Protein AF-X1IMR1-F1 (afdb_monomer_lite)

InterPro domains:
  IPR021280 Protein O-mannosyl-transferase TMEM260, N-terminal domain [PF11028] (26-59)

Secondary structure (DSSP, 8-state):
-HHHHHHHHHHHHHHS-HHHHTSSTHHHHHHHHHHHT--SSTTTHHHHHHHHHHHTTS---

Organism: NCBI:txid412755

pLDDT: mean 82.92, std 10.41, range [49.41, 97.56]

Radius of gyration: 13.78 Å; chains: 1; bounding box: 24×27×39 Å

Sequence (61 aa):
MAFIFALALAVYNATLTPSLSYQSADGNELATVCYTQGLAHSTGYPLYTWLGKLFTFIPVS

Foldseek 3Di:
DVVVVVVVVVVCVVPPDCCQQPVDPCNVVLLVCLCVVDDSDPPDNNVSSPVSVVVVPPDPD

Structure (mmCIF, N/CA/C/O backbone):
data_AF-X1IMR1-F1
#
_entry.id   AF-X1IMR1-F1
#
loop_
_atom_site.group_PDB
_atom_site.id
_atom_site.type_symbol
_atom_site.label_atom_id
_atom_site.label_alt_id
_atom_site.label_comp_id
_atom_site.label_asym_id
_atom_site.label_entity_id
_atom_site.label_seq_id
_atom_site.pdbx_PDB_ins_code
_atom_site.Cartn_x
_atom_site.Cartn_y
_atom_site.Cartn_z
_atom_site.occupancy
_atom_site.B_iso_or_equiv
_atom_site.auth_seq_id
_atom_site.auth_comp_id
_atom_site.auth_asym_id
_atom_site.auth_atom_id
_atom_site.pdbx_PDB_model_num
ATOM 1 N N . MET A 1 1 ? -1.235 -0.378 -24.568 1.00 81.31 1 MET A N 1
ATOM 2 C CA . MET A 1 1 ? -1.749 -0.450 -23.179 1.00 81.31 1 MET A CA 1
ATOM 3 C C . MET A 1 1 ? -0.855 -1.299 -22.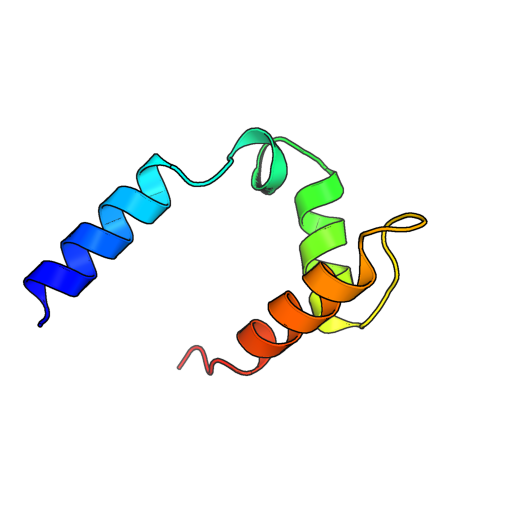279 1.00 81.31 1 MET A C 1
ATOM 5 O O . MET A 1 1 ? -0.369 -0.757 -21.300 1.00 81.31 1 MET A O 1
ATOM 9 N N . ALA A 1 2 ? -0.562 -2.563 -22.618 1.00 93.69 2 ALA A N 1
ATOM 10 C CA . ALA A 1 2 ? 0.263 -3.447 -21.775 1.00 93.69 2 ALA A CA 1
ATOM 11 C C . ALA A 1 2 ? 1.663 -2.890 -21.445 1.00 93.69 2 ALA A C 1
ATOM 13 O O . ALA A 1 2 ? 2.086 -2.946 -20.297 1.00 93.69 2 ALA A O 1
ATOM 14 N N . PHE A 1 3 ? 2.348 -2.283 -22.421 1.00 96.62 3 PHE A N 1
ATOM 15 C CA . PHE A 1 3 ? 3.661 -1.665 -22.194 1.00 96.62 3 PHE A CA 1
ATOM 16 C C . PHE A 1 3 ? 3.612 -0.508 -21.185 1.00 96.62 3 PHE A C 1
ATOM 18 O O . PHE A 1 3 ? 4.435 -0.438 -20.281 1.00 96.62 3 PHE A O 1
ATOM 25 N N . ILE A 1 4 ? 2.609 0.367 -21.307 1.00 97.00 4 ILE A N 1
ATOM 26 C CA . ILE A 1 4 ? 2.415 1.504 -20.395 1.00 97.00 4 ILE A CA 1
ATOM 27 C C . ILE A 1 4 ? 2.125 0.996 -18.980 1.00 97.00 4 ILE A C 1
ATOM 29 O O . ILE A 1 4 ? 2.709 1.494 -18.024 1.00 97.00 4 ILE A O 1
ATOM 33 N N . PHE A 1 5 ? 1.268 -0.022 -18.851 1.00 94.38 5 PHE A N 1
ATOM 34 C CA . PHE A 1 5 ? 0.976 -0.655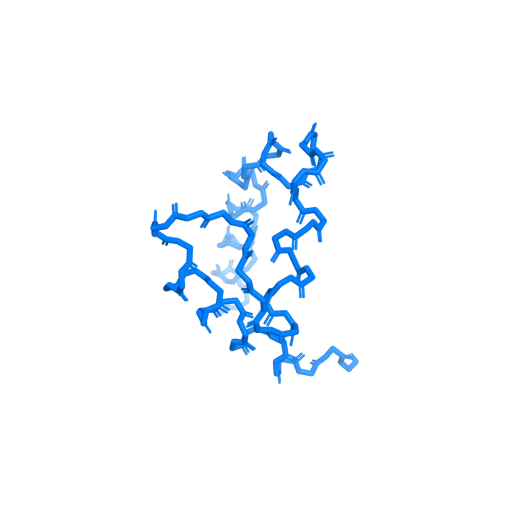 -17.567 1.00 94.38 5 PHE A CA 1
ATOM 35 C C . PHE A 1 5 ? 2.233 -1.257 -16.927 1.00 94.38 5 PHE A C 1
ATOM 37 O O . PHE A 1 5 ? 2.523 -0.967 -15.772 1.00 94.38 5 PHE A O 1
ATOM 44 N N . ALA A 1 6 ? 3.007 -2.043 -17.682 1.00 97.31 6 ALA A N 1
ATOM 45 C CA . ALA A 1 6 ? 4.228 -2.667 -17.179 1.00 97.31 6 ALA A CA 1
ATOM 46 C C . ALA A 1 6 ? 5.273 -1.626 -16.748 1.00 97.31 6 ALA A C 1
ATOM 48 O O . ALA A 1 6 ? 5.885 -1.772 -15.692 1.00 97.31 6 ALA A O 1
ATOM 49 N N . LEU A 1 7 ? 5.440 -0.551 -17.527 1.00 97.56 7 LEU A N 1
ATOM 50 C CA . LEU A 1 7 ? 6.343 0.546 -17.185 1.00 97.56 7 LEU A CA 1
ATOM 51 C C . LEU A 1 7 ? 5.889 1.273 -15.912 1.00 97.56 7 LEU A C 1
ATOM 53 O O . LEU A 1 7 ? 6.702 1.507 -15.022 1.00 97.56 7 LEU A O 1
ATOM 57 N N . ALA A 1 8 ? 4.596 1.590 -15.801 1.00 95.50 8 ALA A N 1
ATOM 58 C CA . ALA A 1 8 ? 4.037 2.228 -14.612 1.00 95.50 8 ALA A CA 1
ATOM 59 C C . ALA A 1 8 ? 4.197 1.344 -13.364 1.00 95.50 8 ALA A C 1
ATOM 61 O O . ALA A 1 8 ? 4.605 1.840 -12.316 1.00 95.50 8 ALA A O 1
ATOM 62 N N . LEU A 1 9 ? 3.950 0.036 -13.486 1.00 92.19 9 LEU A N 1
ATOM 63 C CA . LEU A 1 9 ? 4.125 -0.929 -12.400 1.00 92.19 9 LEU A CA 1
ATOM 64 C C . LEU A 1 9 ? 5.594 -1.048 -11.966 1.00 92.19 9 LEU A C 1
ATOM 66 O O . LEU A 1 9 ? 5.881 -1.096 -10.772 1.00 92.19 9 LEU A O 1
ATOM 70 N N . ALA A 1 10 ? 6.532 -1.059 -12.916 1.00 95.50 10 ALA A N 1
ATOM 71 C CA . ALA A 1 10 ? 7.961 -1.111 -12.616 1.00 95.50 10 ALA A CA 1
ATOM 72 C C . ALA A 1 10 ? 8.437 0.149 -11.873 1.00 95.50 10 ALA A C 1
ATOM 74 O O . ALA A 1 10 ? 9.138 0.042 -10.867 1.00 95.50 10 ALA A O 1
ATOM 75 N N . VAL A 1 11 ? 8.017 1.336 -12.327 1.00 94.94 11 VAL A N 1
ATOM 76 C CA . VAL A 1 11 ? 8.321 2.610 -11.654 1.00 94.94 11 VAL A CA 1
ATOM 77 C C . VAL A 1 11 ? 7.698 2.650 -10.260 1.00 94.94 11 VAL A C 1
ATOM 79 O O . VAL A 1 11 ? 8.367 3.053 -9.310 1.00 94.94 11 VAL A O 1
ATOM 82 N N . TYR A 1 12 ? 6.453 2.189 -10.113 1.00 89.81 12 TYR A N 1
ATOM 83 C CA . TYR A 1 12 ? 5.798 2.070 -8.812 1.00 89.81 12 TYR A CA 1
ATOM 84 C C . TYR A 1 12 ? 6.612 1.192 -7.857 1.00 89.81 12 TYR A C 1
ATOM 86 O O . TYR A 1 12 ? 6.979 1.657 -6.785 1.00 89.81 12 TYR A O 1
ATOM 94 N N . ASN A 1 13 ? 6.995 -0.024 -8.260 1.00 88.38 13 ASN A N 1
ATOM 95 C CA . ASN A 1 13 ? 7.796 -0.910 -7.407 1.00 88.38 13 ASN A CA 1
ATOM 96 C C . ASN A 1 13 ? 9.176 -0.334 -7.058 1.00 88.38 13 ASN A C 1
ATOM 98 O O . ASN A 1 13 ? 9.661 -0.561 -5.954 1.00 88.38 13 ASN A O 1
ATOM 102 N N . ALA A 1 14 ? 9.809 0.404 -7.973 1.00 90.88 14 ALA A N 1
ATOM 103 C CA . ALA A 1 14 ? 11.107 1.030 -7.720 1.00 90.88 14 ALA A CA 1
ATOM 104 C C . ALA A 1 14 ? 11.026 2.236 -6.767 1.00 90.88 14 ALA A C 1
ATOM 106 O O . ALA A 1 14 ? 12.018 2.579 -6.128 1.00 90.88 14 ALA A O 1
ATOM 107 N N . THR A 1 15 ? 9.866 2.895 -6.694 1.00 88.06 15 THR A N 1
ATOM 108 C CA . THR A 1 15 ? 9.649 4.114 -5.892 1.00 88.06 15 THR A CA 1
ATOM 109 C C . THR A 1 15 ? 8.796 3.881 -4.646 1.00 88.06 15 THR A C 1
ATOM 111 O O . THR A 1 15 ? 8.678 4.780 -3.813 1.00 88.06 15 THR A O 1
ATOM 114 N N . LEU A 1 16 ? 8.222 2.685 -4.497 1.00 83.88 16 LEU A N 1
ATOM 115 C CA . LEU A 1 16 ? 7.444 2.283 -3.332 1.00 83.88 16 LEU A CA 1
ATOM 116 C C . LEU A 1 16 ? 8.305 2.407 -2.078 1.00 83.88 16 LEU A C 1
ATOM 118 O O . LEU A 1 16 ? 9.441 1.953 -2.066 1.00 83.88 16 LEU A O 1
ATOM 122 N N . THR A 1 17 ? 7.755 3.013 -1.027 1.00 79.44 17 THR A N 1
ATOM 123 C CA . THR A 1 17 ? 8.417 3.310 0.250 1.00 79.44 17 THR A CA 1
ATOM 124 C C . THR A 1 17 ? 8.671 2.031 1.063 1.00 79.44 17 THR A C 1
ATOM 126 O O . THR A 1 17 ? 7.798 1.603 1.831 1.00 79.44 17 THR A O 1
ATOM 129 N N . PRO A 1 18 ? 9.868 1.406 0.970 1.00 72.69 18 PRO A N 1
ATOM 130 C CA . PRO A 1 18 ? 10.137 0.122 1.620 1.00 72.69 18 PRO A CA 1
ATOM 131 C C . PRO A 1 18 ? 10.243 0.305 3.136 1.00 72.69 18 PRO A C 1
ATOM 133 O O . PRO A 1 18 ? 9.843 -0.573 3.901 1.00 72.69 18 PRO A O 1
ATOM 136 N N . SER A 1 19 ? 10.706 1.488 3.548 1.00 72.00 19 SER A N 1
ATOM 137 C CA . SER A 1 19 ? 10.835 1.931 4.931 1.00 72.00 19 SER A CA 1
ATOM 138 C C . SER A 1 19 ? 9.505 1.964 5.675 1.00 72.00 19 SER A C 1
ATOM 140 O O . SER A 1 19 ? 9.479 1.678 6.863 1.00 72.00 19 SER A O 1
ATOM 142 N N . LEU A 1 20 ? 8.406 2.282 4.983 1.00 69.19 20 LEU A N 1
ATOM 143 C CA . LEU A 1 20 ? 7.069 2.364 5.571 1.00 69.19 20 LEU A CA 1
ATOM 144 C C . LEU A 1 20 ? 6.329 1.021 5.53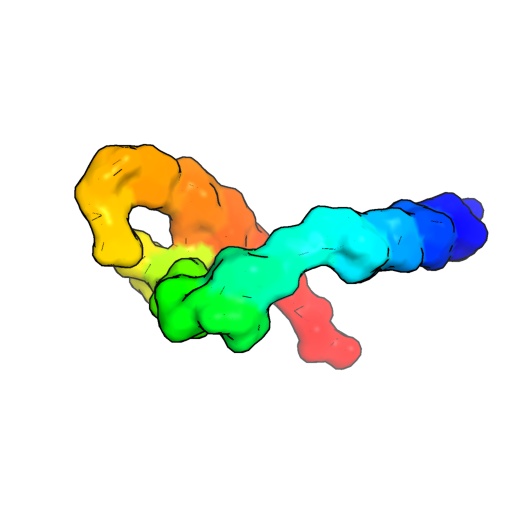0 1.00 69.19 20 LEU A C 1
ATOM 146 O O . LEU A 1 20 ? 5.546 0.735 6.426 1.00 69.19 20 LEU A O 1
ATOM 150 N N . SER A 1 21 ? 6.568 0.208 4.496 1.00 69.38 21 SER A N 1
ATOM 151 C CA . SER A 1 21 ? 5.798 -1.024 4.269 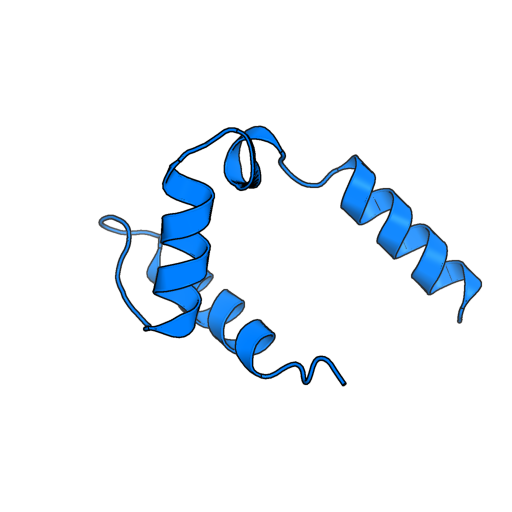1.00 69.38 21 SER A CA 1
ATOM 152 C C . SER A 1 21 ? 6.461 -2.270 4.858 1.00 69.38 21 SER A C 1
ATOM 154 O O . SER A 1 21 ? 5.849 -2.969 5.653 1.00 69.38 21 SER A O 1
ATOM 156 N N . TYR A 1 22 ? 7.701 -2.571 4.457 1.00 68.62 22 TYR A N 1
ATOM 157 C CA . TYR A 1 22 ? 8.374 -3.831 4.809 1.00 68.62 22 TYR A CA 1
ATOM 158 C C . TYR A 1 22 ? 9.344 -3.676 5.984 1.00 68.62 22 TYR A C 1
ATOM 160 O O . TYR A 1 22 ? 9.520 -4.601 6.770 1.00 68.62 22 TYR A O 1
ATOM 168 N N . GLN A 1 23 ? 9.997 -2.517 6.100 1.00 76.69 23 GLN A N 1
ATOM 169 C CA . GLN A 1 23 ? 11.018 -2.284 7.126 1.00 76.69 23 GLN A CA 1
ATOM 170 C C . GLN A 1 23 ? 10.452 -1.639 8.402 1.00 76.69 23 GLN A C 1
ATOM 172 O O . GLN A 1 23 ? 11.143 -1.636 9.418 1.00 76.69 23 GLN A O 1
ATOM 177 N N . SER A 1 24 ? 9.222 -1.111 8.366 1.00 77.31 24 SER A N 1
ATOM 178 C CA . SER A 1 24 ? 8.504 -0.626 9.551 1.00 77.31 24 SER A CA 1
ATOM 179 C C . SER A 1 24 ? 7.508 -1.676 10.036 1.00 77.31 24 SER A C 1
ATOM 181 O O . SER A 1 24 ? 6.775 -2.261 9.239 1.00 77.31 24 SER A O 1
ATOM 183 N N . ALA A 1 25 ? 7.449 -1.879 11.354 1.00 72.62 25 ALA A N 1
ATOM 184 C CA . ALA A 1 25 ? 6.426 -2.712 11.983 1.00 72.62 25 ALA A CA 1
ATOM 185 C C . ALA A 1 25 ? 5.009 -2.146 11.770 1.00 72.62 25 ALA A C 1
ATOM 187 O O . ALA A 1 25 ? 4.045 -2.910 11.687 1.00 72.62 25 ALA A O 1
ATOM 188 N N . ASP A 1 26 ? 4.904 -0.827 11.598 1.00 76.62 26 ASP A N 1
ATOM 189 C CA . ASP A 1 26 ? 3.634 -0.123 11.424 1.00 76.62 26 ASP A CA 1
ATOM 190 C C . ASP A 1 26 ? 2.998 -0.438 10.062 1.00 76.62 26 ASP A C 1
ATOM 192 O O . ASP A 1 26 ? 1.785 -0.339 9.909 1.00 76.62 26 ASP A O 1
ATOM 196 N N . GLY A 1 27 ? 3.769 -0.888 9.062 1.00 79.00 27 GLY A N 1
ATOM 197 C CA . GLY A 1 27 ? 3.239 -1.217 7.732 1.00 79.00 27 GLY A CA 1
ATOM 198 C C . GLY A 1 27 ? 2.117 -2.265 7.773 1.00 79.00 27 GLY A C 1
ATOM 199 O O . GLY A 1 27 ? 1.096 -2.124 7.094 1.00 79.00 27 GLY A O 1
ATOM 200 N N . ASN A 1 28 ? 2.260 -3.274 8.639 1.00 81.06 28 ASN A N 1
ATOM 201 C CA . ASN A 1 28 ? 1.239 -4.305 8.856 1.00 81.06 28 ASN A CA 1
ATOM 202 C C . ASN A 1 28 ? 0.008 -3.755 9.591 1.00 81.06 28 ASN A C 1
ATOM 204 O O . ASN A 1 28 ? -1.127 -4.136 9.283 1.00 81.06 28 ASN A O 1
ATOM 208 N N . GLU A 1 29 ? 0.222 -2.851 10.549 1.00 85.12 29 GLU A N 1
ATOM 209 C CA . GLU A 1 29 ? -0.860 -2.158 11.246 1.00 85.12 29 GLU A CA 1
ATOM 210 C C . GLU A 1 29 ? -1.670 -1.315 10.256 1.00 85.12 29 GLU A C 1
ATOM 212 O O . GLU A 1 29 ? -2.891 -1.470 10.197 1.00 85.12 29 GLU A O 1
ATOM 217 N N . LEU A 1 30 ? -1.003 -0.517 9.410 1.00 84.25 30 LEU A N 1
ATOM 218 C CA . LEU A 1 30 ? -1.625 0.324 8.383 1.00 84.25 30 LEU A CA 1
ATOM 219 C C . LEU A 1 30 ? -2.479 -0.493 7.397 1.00 84.25 30 LEU A C 1
ATOM 221 O O . LEU A 1 30 ? -3.604 -0.096 7.078 1.00 84.25 30 LEU A O 1
ATOM 225 N N . ALA A 1 31 ? -1.991 -1.651 6.943 1.00 84.62 31 ALA A N 1
ATOM 226 C CA . ALA A 1 31 ? -2.768 -2.549 6.086 1.00 84.62 31 ALA A CA 1
ATOM 227 C C . ALA A 1 31 ? -4.011 -3.101 6.811 1.00 84.62 31 ALA A C 1
ATOM 229 O O . ALA A 1 31 ? -5.112 -3.133 6.250 1.00 84.62 31 ALA A O 1
ATOM 230 N N . THR A 1 32 ? -3.853 -3.477 8.082 1.00 87.94 32 THR A N 1
ATOM 231 C CA . THR A 1 32 ? -4.938 -4.018 8.910 1.00 87.94 32 THR A CA 1
ATOM 232 C C . THR A 1 32 ? -6.027 -2.977 9.157 1.00 87.94 32 THR A C 1
ATOM 234 O O . THR A 1 32 ? -7.209 -3.279 8.972 1.00 87.94 32 THR A O 1
ATOM 237 N N . VAL A 1 33 ? -5.665 -1.736 9.504 1.00 89.62 33 VAL A N 1
ATOM 238 C CA . VAL A 1 33 ? -6.655 -0.673 9.748 1.00 89.62 33 VAL A CA 1
ATOM 239 C C . VAL A 1 33 ? -7.414 -0.274 8.484 1.00 89.62 33 VAL A C 1
ATOM 241 O O . VAL A 1 33 ? -8.599 0.037 8.583 1.00 89.62 33 VAL A O 1
ATOM 244 N N . CYS A 1 34 ? -6.808 -0.359 7.293 1.00 90.56 34 CYS A N 1
ATOM 245 C CA . CYS A 1 34 ? -7.532 -0.166 6.030 1.00 90.56 34 CYS A CA 1
ATOM 246 C C . CYS A 1 34 ? -8.665 -1.190 5.868 1.00 90.56 34 CYS A C 1
ATOM 248 O O . CYS A 1 34 ? -9.777 -0.828 5.476 1.00 90.56 34 CYS A O 1
ATOM 250 N N . TYR A 1 35 ? -8.417 -2.455 6.222 1.00 87.81 35 TYR A N 1
ATOM 251 C CA . TYR A 1 35 ? -9.422 -3.515 6.149 1.00 87.81 35 TYR A CA 1
ATOM 252 C C . TYR A 1 35 ? -10.518 -3.361 7.211 1.00 87.81 35 TYR A C 1
ATOM 254 O O . TYR A 1 35 ? -11.708 -3.402 6.873 1.00 87.81 35 TYR A O 1
ATOM 262 N N . THR A 1 36 ? -10.130 -3.141 8.470 1.00 90.38 36 THR A N 1
ATOM 263 C CA . THR A 1 36 ? -11.042 -3.082 9.626 1.00 90.38 36 THR A CA 1
ATOM 264 C C . THR A 1 36 ? -11.693 -1.717 9.844 1.00 90.38 36 THR A C 1
ATOM 266 O O . THR A 1 36 ? -12.603 -1.620 10.660 1.00 90.38 36 THR A O 1
ATOM 269 N N . GLN A 1 37 ? -11.266 -0.682 9.111 1.00 85.94 37 GLN A N 1
ATOM 270 C CA . GLN A 1 37 ? -11.645 0.721 9.338 1.00 85.94 37 GLN A CA 1
ATOM 271 C C . GLN A 1 37 ? -11.231 1.244 10.727 1.00 85.94 37 GLN A C 1
ATOM 273 O O . GLN A 1 37 ? -11.905 2.088 11.313 1.00 85.94 37 GLN A O 1
ATOM 278 N N . GLY A 1 38 ? -10.11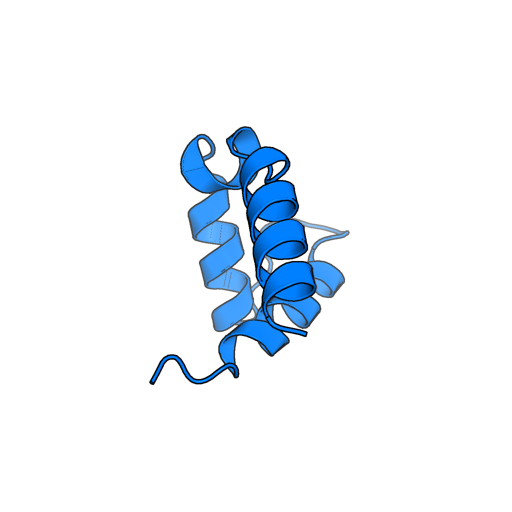0 0.739 11.251 1.00 82.44 38 GLY A N 1
ATOM 279 C CA . GLY A 1 38 ? -9.505 1.216 12.494 1.00 82.44 38 GLY A CA 1
ATOM 280 C C . GLY A 1 38 ? -8.773 2.557 12.343 1.00 82.44 38 GLY A C 1
ATOM 281 O O . GLY A 1 38 ? -8.615 3.096 11.246 1.00 82.44 38 GLY A O 1
ATOM 282 N N . LEU A 1 39 ? -8.285 3.093 13.462 1.00 78.00 39 LEU A N 1
ATOM 283 C CA . LEU A 1 39 ? -7.456 4.300 13.505 1.00 78.00 39 LEU A CA 1
ATOM 284 C C . LEU A 1 39 ? -6.074 3.913 14.031 1.00 78.00 39 LEU A C 1
ATOM 286 O O . LEU A 1 39 ? -5.968 3.597 15.210 1.00 78.00 39 LEU A O 1
ATOM 290 N N . ALA A 1 40 ? -5.051 3.927 13.167 1.00 70.81 40 ALA A N 1
ATOM 291 C CA . ALA A 1 40 ? -3.677 3.603 13.567 1.00 70.81 40 ALA A CA 1
ATOM 292 C C . ALA A 1 40 ? -3.178 4.616 14.612 1.00 70.81 40 ALA A C 1
ATOM 294 O O . ALA A 1 40 ? -3.009 4.269 15.774 1.00 70.81 40 ALA A O 1
ATOM 295 N N . HIS A 1 41 ? -3.075 5.906 14.261 1.00 69.88 41 HIS A N 1
ATOM 296 C CA . HIS A 1 41 ? -2.699 6.970 15.205 1.00 69.88 41 HIS A CA 1
ATOM 297 C C . HIS A 1 41 ? -3.488 8.279 14.978 1.00 69.88 41 HIS A C 1
ATOM 299 O O . HIS A 1 41 ? -4.104 8.487 13.928 1.00 69.88 41 HIS A O 1
ATOM 305 N N . SER A 1 42 ? -3.510 9.166 15.982 1.00 67.12 42 SER A N 1
ATOM 306 C CA . SER A 1 42 ? -4.331 10.392 15.990 1.00 67.12 42 SER A CA 1
ATOM 307 C C . SER A 1 42 ? -3.956 11.426 14.908 1.00 67.12 42 SER A C 1
ATOM 309 O O . SER A 1 42 ? -2.787 11.646 14.621 1.00 67.12 42 SER A O 1
ATOM 311 N N . THR A 1 43 ? -5.006 12.053 14.350 1.00 57.84 43 THR A N 1
ATOM 312 C CA . THR A 1 43 ? -5.125 13.043 13.244 1.00 57.84 43 THR A CA 1
ATOM 313 C C . THR A 1 43 ? -4.231 12.857 12.009 1.00 57.84 43 THR A C 1
ATOM 315 O O . THR A 1 43 ? -3.023 13.042 12.056 1.00 57.84 43 THR A O 1
ATOM 318 N N . GLY A 1 44 ? -4.864 12.598 10.857 1.00 60.66 44 GLY A N 1
ATOM 319 C CA . GLY A 1 44 ? -4.226 12.486 9.533 1.00 60.66 44 GLY A CA 1
ATOM 320 C C . GLY A 1 44 ? -4.470 11.135 8.854 1.00 60.66 44 GLY A C 1
ATOM 321 O O . GLY A 1 44 ? -4.598 11.066 7.635 1.00 60.66 44 GLY A O 1
ATOM 322 N N . TYR A 1 45 ? -4.651 10.080 9.648 1.00 69.88 45 TYR A N 1
ATOM 323 C CA . TYR A 1 45 ? -4.882 8.711 9.175 1.00 69.88 45 TYR A CA 1
ATOM 324 C C . TYR A 1 45 ? -6.252 8.412 8.528 1.00 69.88 45 TYR A C 1
ATOM 326 O O . TYR A 1 45 ? -6.265 7.573 7.630 1.00 69.88 45 TYR A O 1
ATOM 334 N N . PRO A 1 46 ? -7.387 9.072 8.867 1.00 79.69 46 PRO A N 1
ATOM 335 C CA . PRO A 1 46 ? -8.697 8.671 8.335 1.00 79.69 46 PRO A CA 1
ATOM 336 C C . PRO A 1 46 ? -8.785 8.667 6.804 1.00 79.69 46 PRO A C 1
ATOM 338 O O . PRO A 1 46 ? -9.351 7.744 6.224 1.00 79.69 46 PRO A O 1
ATOM 341 N N . LEU A 1 47 ? -8.173 9.656 6.140 1.00 85.00 47 LEU A N 1
ATOM 342 C CA . LEU A 1 47 ? -8.173 9.737 4.677 1.00 85.00 47 LEU A CA 1
ATOM 343 C C . LEU A 1 47 ? -7.428 8.552 4.048 1.00 85.00 47 LEU A C 1
ATOM 345 O O . LEU A 1 47 ? -7.935 7.928 3.116 1.00 85.00 47 LEU A O 1
ATOM 349 N N . TYR A 1 48 ? -6.245 8.226 4.571 1.00 82.81 48 TYR A N 1
ATOM 350 C CA . TYR A 1 48 ? -5.444 7.105 4.081 1.00 82.81 48 TYR A CA 1
ATOM 351 C C . TYR A 1 48 ? -6.138 5.763 4.338 1.00 82.81 48 TYR A C 1
ATOM 353 O O . TYR A 1 48 ? -6.169 4.921 3.443 1.00 82.81 48 TYR A O 1
ATOM 361 N N . THR A 1 49 ? -6.779 5.594 5.500 1.00 89.12 49 THR A N 1
ATOM 362 C CA . THR A 1 49 ? -7.576 4.402 5.827 1.00 89.12 49 THR A CA 1
ATOM 363 C C . THR A 1 49 ? -8.743 4.205 4.854 1.00 89.12 49 THR A C 1
ATOM 365 O O . THR A 1 49 ? -8.996 3.085 4.404 1.00 89.12 49 THR A O 1
ATOM 368 N N . TRP A 1 50 ? -9.459 5.275 4.494 1.00 88.12 50 TRP A N 1
ATOM 369 C CA . TRP A 1 50 ? -10.572 5.200 3.540 1.00 88.12 50 TRP A CA 1
ATOM 370 C C . TRP A 1 50 ? -10.107 4.915 2.115 1.00 88.12 50 TRP A C 1
ATOM 372 O O . TRP A 1 50 ? -10.693 4.068 1.445 1.00 88.12 50 TRP A O 1
ATOM 382 N N . LEU A 1 51 ? -9.032 5.565 1.661 1.00 89.25 51 LEU A N 1
ATOM 383 C CA . LEU A 1 51 ? -8.443 5.271 0.354 1.00 89.25 51 LEU A CA 1
ATOM 384 C C . LEU A 1 51 ? -7.960 3.819 0.288 1.00 89.25 51 LEU A C 1
ATOM 386 O O . LEU A 1 51 ? -8.288 3.117 -0.664 1.00 89.25 51 LEU A O 1
ATOM 390 N N . GLY A 1 52 ? -7.267 3.336 1.322 1.00 88.75 52 GLY A N 1
ATOM 391 C CA . GLY A 1 52 ? -6.822 1.945 1.415 1.00 88.75 52 GLY A CA 1
ATOM 392 C C . GLY A 1 52 ? -7.977 0.939 1.419 1.00 88.75 52 GLY A C 1
ATOM 393 O O . GLY A 1 52 ? -7.865 -0.123 0.807 1.00 88.75 52 GLY A O 1
ATOM 394 N N . LYS A 1 53 ? -9.130 1.281 2.012 1.00 91.44 53 LYS A N 1
ATOM 395 C CA . LYS A 1 53 ? -10.332 0.431 1.978 1.00 91.44 53 LYS A CA 1
ATOM 396 C C . LYS A 1 53 ? -10.805 0.136 0.561 1.00 91.44 53 LYS A C 1
ATOM 398 O O . LYS A 1 53 ? -11.226 -0.989 0.300 1.00 91.44 53 LYS A O 1
ATOM 403 N N . LEU A 1 54 ? -10.705 1.102 -0.353 1.00 91.44 54 LEU A N 1
ATOM 404 C CA . LEU A 1 54 ? -11.095 0.909 -1.753 1.00 91.44 54 LEU A CA 1
ATOM 405 C C . LEU A 1 54 ? -10.298 -0.227 -2.406 1.00 91.44 54 LEU A C 1
ATOM 407 O O . LEU A 1 54 ? -10.866 -1.035 -3.136 1.00 91.44 54 LEU A O 1
ATOM 411 N N . PHE A 1 55 ? -9.010 -0.347 -2.074 1.00 88.31 55 PHE A N 1
ATOM 412 C CA . PHE A 1 55 ? -8.150 -1.413 -2.588 1.00 88.31 55 PHE A CA 1
ATOM 413 C C . PHE A 1 55 ? -8.507 -2.793 -2.026 1.00 88.31 55 PHE A C 1
ATOM 415 O O . PHE A 1 55 ? -8.271 -3.792 -2.698 1.00 88.31 55 PHE A O 1
ATOM 422 N N . THR A 1 56 ? -9.150 -2.874 -0.854 1.00 88.56 56 THR A N 1
ATOM 423 C CA . THR A 1 56 ? -9.632 -4.160 -0.307 1.00 88.56 56 THR A CA 1
ATOM 424 C C . THR A 1 56 ? -10.782 -4.768 -1.112 1.00 88.56 56 THR A C 1
ATOM 426 O O . THR A 1 56 ? -11.072 -5.950 -0.956 1.00 88.56 56 THR A O 1
ATOM 429 N N . PHE A 1 57 ? -11.428 -3.982 -1.980 1.00 90.12 57 PHE A N 1
ATOM 430 C CA . PHE A 1 57 ? -12.480 -4.462 -2.877 1.00 90.12 57 PHE A CA 1
ATOM 431 C C . PHE A 1 57 ? -11.954 -4.940 -4.232 1.00 90.12 57 PHE A C 1
ATOM 433 O O . PHE A 1 57 ? -12.750 -5.414 -5.039 1.00 90.12 57 PHE A O 1
ATOM 440 N N . ILE A 1 58 ? -10.650 -4.818 -4.509 1.00 88.56 58 ILE A N 1
ATOM 441 C CA . ILE A 1 58 ? -10.065 -5.349 -5.742 1.00 88.56 58 ILE A CA 1
ATOM 442 C C . ILE A 1 58 ? -10.021 -6.878 -5.608 1.00 88.56 58 ILE A C 1
ATOM 444 O O . ILE A 1 58 ? -9.292 -7.385 -4.753 1.00 88.56 58 ILE A O 1
ATOM 448 N N . PRO A 1 59 ? -10.787 -7.630 -6.418 1.00 81.06 59 PRO A N 1
ATOM 449 C CA . PRO A 1 59 ? -10.748 -9.080 -6.365 1.00 81.06 59 PRO A CA 1
ATOM 450 C C . PRO A 1 59 ? -9.384 -9.556 -6.866 1.00 81.06 59 PRO A C 1
ATOM 452 O O . PRO A 1 59 ? -9.000 -9.288 -8.004 1.00 81.06 59 PRO A O 1
ATOM 455 N N . VAL A 1 60 ? -8.652 -10.265 -6.010 1.00 72.25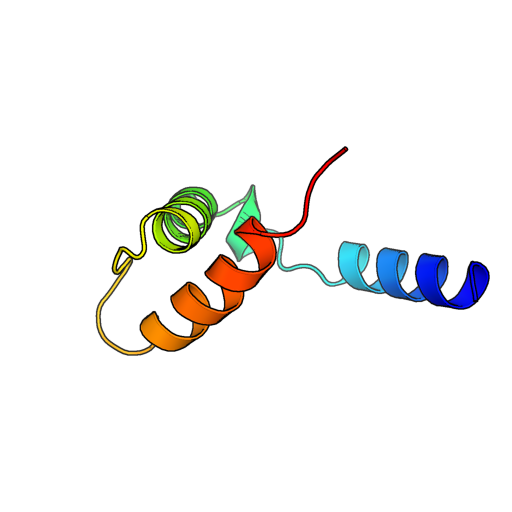 60 VAL A N 1
ATOM 456 C CA . VAL A 1 60 ? -7.456 -11.009 -6.412 1.00 72.25 60 VAL A CA 1
ATOM 457 C C . VAL A 1 60 ? -7.943 -12.399 -6.812 1.00 72.25 60 VAL A C 1
ATOM 459 O O . VAL A 1 60 ? -8.126 -13.270 -5.965 1.00 72.25 60 VAL A O 1
ATOM 462 N N . SER A 1 61 ? -8.314 -12.532 -8.084 1.00 49.41 61 SER A N 1
ATOM 463 C CA . SER A 1 61 ? -8.754 -13.784 -8.714 1.00 49.41 61 SER A CA 1
ATOM 464 C C . SER A 1 61 ? -7.576 -14.612 -9.200 1.00 49.41 61 SER A C 1
ATOM 466 O O . SER A 1 61 ? -6.696 -13.990 -9.840 1.00 49.41 61 SER A O 1
#